Protein AF-A0A1Y1QSL4-F1 (afdb_monomer)

pLDDT: mean 87.37, std 14.39, range [46.12, 98.19]

Organism: NCBI:txid525917

Secondary structure (DSSP, 8-state):
---TTTTTHHHHHHHHHHHHHHHHH-TT-B-TTSPBP----HHHHHHHHHHHHHHHHHHHHHHHHHHHHHTSS-HHHHHHHHHHHHHT------------

Structure (mmCIF, N/CA/C/O backbone):
data_AF-A0A1Y1QSL4-F1
#
_entry.id   AF-A0A1Y1QSL4-F1
#
loop_
_atom_site.group_PDB
_atom_site.id
_atom_site.type_symbol
_atom_site.label_atom_id
_atom_site.label_alt_id
_atom_site.label_comp_id
_atom_site.label_asym_id
_atom_site.label_entity_id
_atom_site.label_seq_id
_atom_site.pdbx_PDB_ins_code
_atom_site.Cartn_x
_atom_site.Cartn_y
_atom_site.Cartn_z
_atom_site.occupancy
_atom_site.B_iso_or_equiv
_atom_site.auth_seq_id
_atom_site.auth_comp_id
_atom_site.auth_asym_id
_atom_site.auth_atom_id
_atom_site.pdbx_PDB_model_num
ATOM 1 N N . MET A 1 1 ? 21.165 12.723 2.786 1.00 46.16 1 MET A N 1
ATOM 2 C CA . MET A 1 1 ? 20.393 11.598 2.223 1.00 46.16 1 MET A CA 1
ATOM 3 C C . MET A 1 1 ? 19.892 12.051 0.865 1.00 46.16 1 MET A C 1
ATOM 5 O O . MET A 1 1 ? 19.363 13.156 0.811 1.00 46.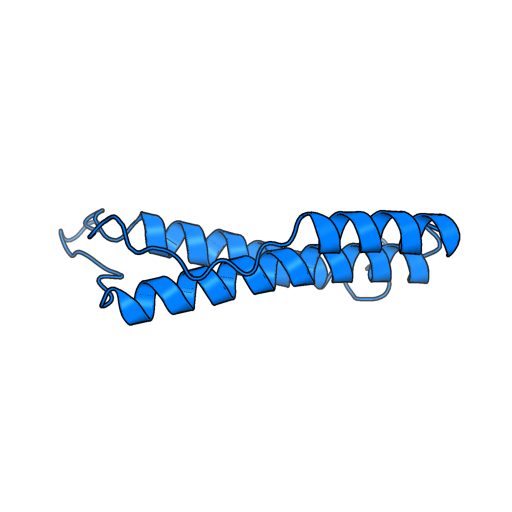16 1 MET A O 1
ATOM 9 N N . SER A 1 2 ? 20.153 11.319 -0.224 1.00 53.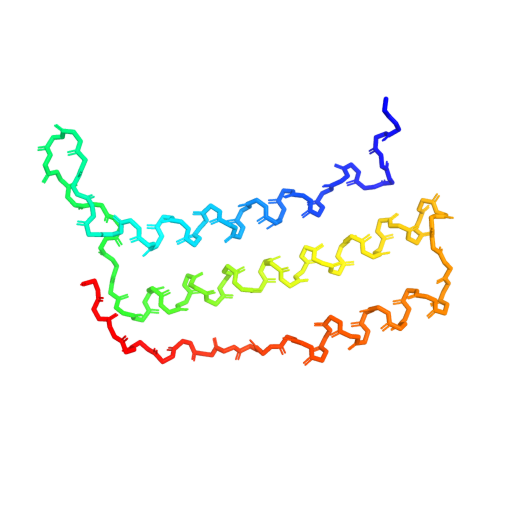03 2 SER A N 1
ATOM 10 C CA . SER A 1 2 ? 19.525 11.648 -1.512 1.00 53.03 2 SER A CA 1
ATOM 11 C C . SER A 1 2 ? 18.020 11.530 -1.316 1.00 53.03 2 SER A C 1
ATOM 13 O O . SER A 1 2 ? 17.561 10.515 -0.804 1.00 53.03 2 SER A O 1
ATOM 15 N N . GLY A 1 3 ? 17.270 12.581 -1.636 1.00 63.06 3 GLY A N 1
ATOM 16 C CA . GLY A 1 3 ? 15.840 12.675 -1.342 1.00 63.06 3 GLY A CA 1
ATOM 17 C C . GLY A 1 3 ? 14.953 11.756 -2.179 1.00 63.06 3 GLY A C 1
ATOM 18 O O . GLY A 1 3 ? 13.810 12.121 -2.392 1.00 63.06 3 GLY A O 1
ATOM 19 N N . GLY A 1 4 ? 15.462 10.633 -2.688 1.00 77.31 4 GLY A N 1
ATOM 20 C CA . GLY A 1 4 ? 14.765 9.779 -3.646 1.00 77.31 4 GLY A CA 1
ATOM 21 C C . GLY A 1 4 ? 14.406 10.488 -4.960 1.00 77.31 4 GLY A C 1
ATOM 22 O O . GLY A 1 4 ? 14.477 11.712 -5.075 1.00 77.31 4 GLY A O 1
ATOM 23 N N . HIS A 1 5 ? 14.010 9.728 -5.974 1.00 89.19 5 HIS A N 1
ATOM 24 C CA . HIS A 1 5 ? 13.432 10.279 -7.196 1.00 89.19 5 HIS A CA 1
ATOM 25 C C . HIS A 1 5 ? 12.028 10.854 -6.940 1.00 89.19 5 HIS A C 1
ATOM 27 O O . HIS A 1 5 ? 11.704 11.939 -7.420 1.00 89.19 5 HIS A O 1
ATOM 33 N N . PHE A 1 6 ? 11.214 10.172 -6.127 1.00 92.81 6 PHE A N 1
ATOM 34 C CA . PHE A 1 6 ? 9.861 10.589 -5.747 1.00 92.81 6 PHE A CA 1
ATOM 35 C C . PHE A 1 6 ? 9.729 10.862 -4.244 1.00 92.81 6 PHE A C 1
ATOM 37 O O . PHE A 1 6 ? 8.672 10.618 -3.660 1.00 92.81 6 PHE A O 1
ATOM 44 N N . GLN A 1 7 ? 10.782 11.359 -3.583 1.00 93.44 7 GLN A N 1
ATOM 45 C CA . GLN A 1 7 ? 10.716 11.752 -2.163 1.00 93.44 7 GLN A C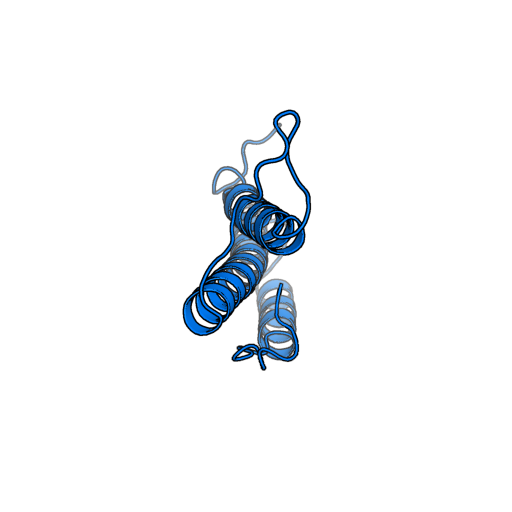A 1
ATOM 46 C C . GLN A 1 7 ? 10.309 10.614 -1.225 1.00 93.44 7 GLN A C 1
ATOM 48 O O . GLN A 1 7 ? 9.728 10.850 -0.169 1.00 93.44 7 GLN A O 1
ATOM 53 N N . HIS A 1 8 ? 10.604 9.369 -1.614 1.00 90.25 8 HIS A N 1
ATOM 54 C CA . HIS A 1 8 ? 10.183 8.175 -0.888 1.00 90.25 8 HIS A CA 1
ATOM 55 C C . HIS A 1 8 ? 8.671 8.148 -0.604 1.00 90.25 8 HIS A C 1
ATOM 57 O O . HIS A 1 8 ? 8.255 7.610 0.421 1.00 90.25 8 HIS A O 1
ATOM 63 N N . ALA A 1 9 ? 7.830 8.685 -1.499 1.00 95.06 9 ALA A N 1
ATOM 64 C CA . ALA A 1 9 ? 6.374 8.753 -1.313 1.00 95.06 9 ALA A CA 1
ATOM 65 C C . ALA A 1 9 ? 5.725 7.384 -1.022 1.00 95.06 9 ALA A C 1
ATOM 67 O O . ALA A 1 9 ? 4.681 7.308 -0.373 1.00 95.06 9 ALA A O 1
ATOM 68 N N . TYR A 1 10 ? 6.366 6.289 -1.450 1.00 96.19 10 TYR A N 1
ATOM 69 C CA . TYR A 1 10 ? 5.951 4.932 -1.101 1.00 96.19 10 TYR A CA 1
ATOM 70 C C . TYR A 1 10 ? 5.887 4.704 0.418 1.00 96.19 10 TYR A C 1
ATOM 72 O O . TYR A 1 10 ? 5.036 3.952 0.884 1.00 96.19 10 TYR A O 1
ATOM 80 N N . SER A 1 11 ? 6.764 5.349 1.195 1.00 95.56 11 SER A N 1
ATOM 81 C CA . SER A 1 11 ? 6.794 5.227 2.654 1.00 95.56 11 SER A CA 1
ATOM 82 C C . SER A 1 11 ? 5.537 5.816 3.284 1.00 95.56 11 SER A C 1
ATOM 84 O O . SER A 1 11 ? 4.923 5.161 4.112 1.00 95.56 11 SER A O 1
ATOM 86 N N . SER A 1 12 ? 5.073 6.981 2.825 1.00 96.75 12 SER A N 1
ATOM 87 C CA . SER A 1 12 ? 3.834 7.594 3.314 1.00 96.75 12 SER A CA 1
ATOM 88 C C . SER A 1 12 ? 2.606 6.731 3.021 1.00 96.75 12 SER A C 1
ATOM 90 O O . SER A 1 12 ? 1.750 6.576 3.887 1.00 96.75 12 SER A O 1
ATOM 92 N N . ALA A 1 13 ? 2.532 6.124 1.831 1.00 96.56 13 ALA A N 1
ATOM 93 C CA . ALA A 1 13 ? 1.457 5.190 1.490 1.00 96.56 13 ALA A CA 1
ATOM 94 C C . ALA A 1 13 ? 1.505 3.905 2.340 1.00 96.56 13 ALA A C 1
ATOM 96 O O . ALA A 1 13 ? 0.463 3.380 2.726 1.00 96.56 13 ALA A O 1
ATOM 97 N N . GLY A 1 14 ? 2.712 3.409 2.639 1.00 97.44 14 GLY A N 1
ATOM 98 C CA . GLY A 1 14 ? 2.929 2.276 3.540 1.00 97.44 14 GLY A CA 1
ATOM 99 C C . GLY A 1 14 ? 2.503 2.583 4.974 1.00 97.44 14 GLY A C 1
ATOM 100 O O . GLY A 1 14 ? 1.684 1.852 5.518 1.00 97.44 14 GLY A O 1
ATOM 101 N N . ASN A 1 15 ? 2.982 3.695 5.535 1.00 97.88 15 ASN A N 1
ATOM 102 C CA . ASN A 1 15 ? 2.640 4.139 6.886 1.00 97.88 15 ASN A CA 1
ATOM 103 C C . ASN A 1 15 ? 1.128 4.320 7.039 1.00 97.88 15 ASN A C 1
ATOM 105 O O . ASN A 1 15 ? 0.542 3.749 7.944 1.00 97.88 15 ASN A O 1
ATOM 109 N N . PHE A 1 16 ? 0.470 4.999 6.090 1.00 97.94 16 PHE A N 1
ATOM 110 C CA . PHE A 1 16 ? -0.990 5.133 6.097 1.00 97.94 16 PHE A CA 1
ATOM 111 C C . PHE A 1 16 ? -1.706 3.775 6.182 1.00 97.94 16 PHE A C 1
ATOM 113 O O . PHE A 1 16 ? -2.688 3.630 6.907 1.00 97.94 16 PHE A O 1
ATOM 120 N N . ALA A 1 17 ? -1.230 2.773 5.439 1.00 96.88 17 ALA A N 1
ATOM 121 C CA . ALA A 1 17 ? -1.828 1.445 5.454 1.00 96.88 17 ALA A CA 1
ATOM 122 C C . ALA A 1 17 ? -1.626 0.707 6.787 1.00 96.88 17 ALA A C 1
ATOM 124 O O . ALA A 1 17 ? -2.504 -0.055 7.193 1.00 96.88 17 ALA A O 1
ATOM 125 N N . GLU A 1 18 ? -0.473 0.887 7.432 1.00 96.06 18 GLU A N 1
ATOM 126 C CA . GLU A 1 18 ? -0.156 0.300 8.738 1.00 96.06 18 GLU A CA 1
ATOM 127 C C . GLU A 1 18 ? -0.939 0.988 9.857 1.00 96.06 18 GLU A C 1
ATOM 129 O O . GLU A 1 18 ? -1.623 0.304 10.618 1.00 96.06 18 GLU A O 1
ATOM 134 N N . ASP A 1 19 ? -0.930 2.321 9.881 1.00 96.19 19 ASP A N 1
ATOM 135 C CA . ASP A 1 19 ? -1.664 3.140 10.846 1.00 96.19 19 ASP A CA 1
ATOM 136 C C . ASP A 1 19 ? -3.164 2.825 10.785 1.00 96.19 19 ASP A C 1
ATOM 138 O O . ASP A 1 19 ? -3.783 2.528 11.802 1.00 96.19 19 ASP A O 1
ATOM 142 N N . LEU A 1 20 ? -3.751 2.771 9.581 1.00 94.50 20 LEU A N 1
ATOM 143 C CA . LEU A 1 20 ? -5.169 2.437 9.425 1.00 94.50 20 LEU A CA 1
ATOM 144 C C . LEU A 1 20 ? -5.501 1.027 9.938 1.00 94.50 20 LEU A C 1
ATOM 146 O O . LEU A 1 20 ? -6.577 0.818 10.487 1.00 94.50 20 LEU A O 1
ATOM 150 N N . LYS A 1 21 ? -4.610 0.043 9.768 1.00 92.50 21 LYS A N 1
ATOM 151 C CA . LYS A 1 21 ? -4.833 -1.306 10.319 1.00 92.50 21 LYS A CA 1
ATOM 152 C C . LYS A 1 21 ? -4.762 -1.305 11.837 1.00 92.50 21 LYS A C 1
ATOM 154 O O . LYS A 1 21 ? -5.626 -1.902 12.464 1.00 92.50 21 LYS A O 1
ATOM 159 N N . MET A 1 22 ? -3.783 -0.600 12.400 1.00 91.31 22 MET A N 1
ATOM 160 C CA . MET A 1 22 ? -3.629 -0.460 13.844 1.00 91.31 22 MET A CA 1
ATOM 161 C C . MET A 1 22 ? -4.883 0.159 14.472 1.00 91.31 22 MET A C 1
ATOM 163 O O . MET A 1 22 ? -5.438 -0.414 15.401 1.00 91.31 22 MET A O 1
ATOM 167 N N . GLU A 1 23 ? -5.398 1.246 13.898 1.00 90.06 23 GLU A N 1
ATOM 168 C CA . GLU A 1 23 ? -6.635 1.904 14.349 1.00 90.06 23 GLU A CA 1
ATOM 169 C C . GLU A 1 23 ? -7.876 0.995 14.263 1.00 90.06 23 GLU A C 1
ATOM 171 O O . GLU A 1 23 ? -8.805 1.098 15.066 1.00 90.06 23 GLU A O 1
ATOM 176 N N . LEU A 1 24 ? -7.918 0.084 13.284 1.00 87.94 24 LEU A N 1
ATOM 177 C CA . LEU A 1 24 ? -8.997 -0.903 13.152 1.00 87.94 24 LEU A CA 1
ATOM 178 C C . LEU A 1 24 ? -8.866 -2.090 14.117 1.00 87.94 24 LEU A C 1
ATOM 180 O O . LEU A 1 24 ? -9.862 -2.791 14.339 1.00 87.94 24 LEU A O 1
ATOM 184 N N . ASP A 1 25 ? -7.668 -2.338 14.643 1.00 86.00 25 ASP A N 1
ATOM 185 C CA . ASP A 1 25 ? -7.382 -3.392 15.619 1.00 86.00 25 ASP A CA 1
ATOM 186 C C . ASP A 1 25 ? -7.631 -2.904 17.059 1.00 86.00 25 ASP A C 1
ATOM 188 O O . ASP A 1 25 ? -8.049 -3.694 17.906 1.00 86.00 25 ASP A O 1
ATOM 192 N N . THR A 1 26 ? -7.494 -1.599 17.320 1.00 83.62 26 THR A N 1
ATOM 193 C CA . THR A 1 26 ? -7.731 -0.967 18.632 1.00 83.62 26 THR A CA 1
ATOM 194 C C . THR A 1 26 ? -9.205 -0.644 18.928 1.00 83.62 26 THR A C 1
ATOM 196 O O . THR A 1 26 ? -9.505 -0.067 19.968 1.00 83.62 26 THR A O 1
ATOM 199 N N . CYS A 1 27 ? -10.170 -1.055 18.087 1.00 77.31 27 CYS A N 1
ATOM 200 C CA . CYS A 1 27 ? -11.598 -0.696 18.242 1.00 77.31 27 CYS A CA 1
ATOM 201 C C . CYS A 1 27 ? -12.282 -1.174 19.545 1.00 77.31 27 CYS A C 1
ATOM 203 O O . CYS A 1 27 ? -13.398 -0.755 19.859 1.00 77.31 27 CYS A O 1
ATOM 205 N N . ASN A 1 28 ? -11.634 -2.077 20.284 1.00 77.88 28 ASN A N 1
ATOM 206 C CA . ASN A 1 28 ? -12.093 -2.620 21.566 1.00 77.88 28 ASN A CA 1
ATOM 207 C C . ASN A 1 28 ? -11.241 -2.155 22.757 1.00 77.88 28 ASN A C 1
ATOM 209 O O . ASN A 1 28 ? -11.462 -2.611 23.881 1.00 77.88 28 ASN A O 1
ATOM 213 N N . GLU A 1 29 ? -10.259 -1.288 22.525 1.00 83.50 29 GLU A N 1
ATOM 214 C CA . GLU A 1 29 ? -9.399 -0.750 23.570 1.00 83.50 29 GLU A CA 1
ATOM 215 C C . GLU A 1 29 ? -9.984 0.585 24.046 1.00 83.50 29 GLU A C 1
ATOM 217 O O . GLU A 1 29 ? -10.047 1.536 23.266 1.00 83.50 29 GLU A O 1
ATOM 222 N N . PRO A 1 30 ? -10.477 0.667 25.296 1.00 84.12 30 PRO A N 1
ATOM 223 C CA . PRO A 1 30 ? -10.938 1.934 25.835 1.00 84.12 30 PRO A CA 1
ATOM 224 C C . PRO A 1 30 ? -9.750 2.877 26.024 1.00 84.12 30 PRO A C 1
ATOM 226 O O . PRO A 1 30 ? -8.673 2.454 26.451 1.00 84.12 30 PRO A O 1
ATOM 229 N N . ASP A 1 31 ? -9.958 4.156 25.738 1.00 84.69 31 ASP A N 1
ATOM 230 C CA . ASP A 1 31 ? -8.960 5.192 25.987 1.00 84.69 31 ASP A CA 1
ATOM 231 C C . ASP A 1 31 ? -8.769 5.481 27.492 1.00 84.69 31 ASP A C 1
ATOM 233 O O . ASP A 1 31 ? -9.342 4.829 28.372 1.00 84.69 31 ASP A O 1
ATOM 237 N N . GLU A 1 32 ? -7.958 6.494 27.812 1.00 87.94 32 GLU A N 1
ATOM 238 C CA . GLU A 1 32 ? -7.704 6.922 29.195 1.00 87.94 32 GLU A CA 1
ATOM 239 C C . GLU A 1 32 ? -8.958 7.411 29.948 1.00 87.94 32 GLU A C 1
ATOM 241 O O . GLU A 1 32 ? -8.943 7.497 31.179 1.00 87.94 32 GLU A O 1
ATOM 246 N N . TYR A 1 33 ? -10.049 7.686 29.228 1.00 88.19 33 TYR A N 1
ATOM 247 C CA . TYR A 1 33 ? -11.348 8.092 29.757 1.00 88.19 33 TYR A CA 1
ATOM 248 C C . TYR A 1 33 ? -12.382 6.956 29.758 1.00 88.19 33 TYR A C 1
ATOM 250 O O . TYR A 1 33 ? -13.491 7.141 30.265 1.00 88.19 33 TYR A O 1
ATOM 258 N N . GLY A 1 34 ? -12.024 5.763 29.274 1.00 85.12 34 GLY A N 1
ATOM 259 C CA . GLY A 1 34 ? -12.917 4.610 29.199 1.00 85.12 34 GLY A CA 1
ATOM 260 C C . GLY A 1 34 ? -13.777 4.561 27.932 1.00 85.12 34 GLY A C 1
ATOM 261 O O . GLY A 1 34 ? -14.692 3.738 27.867 1.00 85.12 34 GLY A O 1
ATOM 262 N N . GLU A 1 35 ? -13.528 5.429 26.949 1.00 82.44 35 GLU A N 1
ATOM 263 C CA . GLU A 1 35 ? -14.310 5.510 25.717 1.00 82.44 35 GLU A CA 1
ATOM 264 C C . GLU A 1 35 ? -13.756 4.572 24.642 1.00 82.44 35 GLU A C 1
ATOM 266 O O . GLU A 1 35 ? -12.550 4.500 24.408 1.00 82.44 35 GLU A O 1
ATOM 271 N N . LEU A 1 36 ? -14.656 3.841 23.980 1.00 82.81 36 LEU A N 1
ATOM 272 C CA . LEU A 1 36 ? -14.315 2.978 22.853 1.00 82.81 36 LEU A CA 1
ATOM 273 C C . LEU A 1 36 ? -14.422 3.778 21.554 1.00 82.81 36 LEU A C 1
ATOM 275 O O . LEU A 1 36 ? -15.502 4.251 21.196 1.00 82.81 36 LEU A O 1
ATOM 279 N N . HIS A 1 37 ? -13.309 3.883 20.835 1.00 79.50 37 HIS A N 1
ATOM 280 C CA . HIS A 1 37 ? -13.232 4.565 19.543 1.00 79.50 37 HIS A CA 1
ATOM 281 C C . HIS A 1 37 ? -13.267 3.564 18.385 1.00 79.50 37 HIS A C 1
ATOM 283 O O . HIS A 1 37 ? -13.158 2.356 18.575 1.00 79.50 37 HIS A O 1
ATOM 289 N N . ASN A 1 38 ? -13.443 4.063 17.159 1.00 80.56 38 ASN A N 1
ATOM 290 C CA . ASN A 1 38 ? -13.345 3.261 15.930 1.00 80.56 38 ASN A CA 1
ATOM 291 C C . ASN A 1 38 ? -14.340 2.084 15.823 1.00 80.56 38 ASN A C 1
ATOM 293 O O . ASN A 1 38 ? -14.116 1.124 15.079 1.00 80.56 38 ASN A O 1
ATOM 297 N N . GLN A 1 39 ? -15.480 2.175 16.513 1.00 85.06 39 GLN A N 1
ATOM 298 C CA . GLN A 1 39 ? -16.592 1.235 16.378 1.00 85.06 39 GLN A CA 1
ATOM 299 C C . GLN A 1 39 ? -17.388 1.518 15.102 1.00 85.06 39 GLN A C 1
ATOM 301 O O . GLN A 1 39 ? -18.387 2.237 15.097 1.00 85.06 39 GLN A O 1
ATOM 306 N N . TYR A 1 40 ? -16.920 0.958 13.991 1.00 87.31 40 TYR A N 1
ATOM 307 C CA . TYR A 1 40 ? -17.592 1.068 12.702 1.00 87.31 40 TYR A CA 1
ATOM 308 C C . TYR A 1 40 ? -18.463 -0.154 12.412 1.00 87.31 40 TYR A C 1
ATOM 310 O O . TYR A 1 40 ? -18.116 -1.286 12.749 1.00 87.31 40 TYR A O 1
ATOM 318 N N . GLU A 1 41 ? -19.556 0.069 11.682 1.00 90.31 41 GLU A N 1
ATOM 319 C CA . GLU A 1 41 ? -20.374 -1.010 11.124 1.00 90.31 41 GLU A CA 1
ATOM 320 C C . GLU A 1 41 ? -19.520 -1.990 10.289 1.00 90.31 41 GLU A C 1
ATOM 322 O O . GLU A 1 41 ? -18.591 -1.554 9.592 1.00 90.31 41 GLU A O 1
ATOM 327 N N . PRO A 1 42 ? -19.846 -3.298 10.263 1.00 87.50 42 PRO A N 1
ATOM 328 C CA . PRO A 1 42 ? -19.020 -4.314 9.603 1.00 87.50 42 PRO A CA 1
ATOM 329 C C . PRO A 1 42 ? -18.694 -4.010 8.136 1.00 87.50 42 PRO A C 1
ATOM 331 O O . PRO A 1 42 ? -17.572 -4.237 7.685 1.00 87.50 42 PRO A O 1
ATOM 334 N N . ALA A 1 43 ? -19.656 -3.457 7.389 1.00 90.00 43 ALA A N 1
ATOM 335 C CA . ALA A 1 43 ? -19.459 -3.077 5.990 1.00 90.00 43 ALA A CA 1
ATOM 336 C C . ALA A 1 43 ? -18.439 -1.934 5.833 1.00 90.00 43 ALA A C 1
ATOM 338 O O . ALA A 1 43 ? -17.601 -1.966 4.929 1.00 90.00 43 ALA A O 1
ATOM 339 N N . THR A 1 44 ? -18.474 -0.952 6.737 1.00 92.31 44 THR A N 1
ATOM 340 C CA . THR A 1 44 ? -17.517 0.159 6.767 1.00 92.31 44 THR A CA 1
ATOM 341 C C . THR A 1 44 ? -16.127 -0.350 7.134 1.00 92.31 44 THR A C 1
ATOM 343 O O . THR A 1 44 ? -15.170 -0.057 6.421 1.00 92.31 44 THR A O 1
ATOM 346 N N . ARG A 1 45 ? -16.011 -1.195 8.168 1.00 90.06 45 ARG A N 1
ATOM 347 C CA . ARG A 1 45 ? -14.738 -1.818 8.566 1.00 90.06 45 ARG A CA 1
ATOM 348 C C . ARG A 1 45 ? -14.125 -2.646 7.436 1.00 90.06 45 ARG A C 1
ATOM 350 O O . ARG A 1 45 ? -12.934 -2.524 7.161 1.00 90.06 45 ARG A O 1
ATOM 357 N N . ALA A 1 46 ? -14.938 -3.436 6.733 1.00 90.12 46 ALA A N 1
ATOM 358 C CA . ALA A 1 46 ? -14.487 -4.211 5.581 1.00 90.12 46 ALA A CA 1
ATOM 359 C C . ALA A 1 46 ? -13.920 -3.313 4.469 1.00 90.12 46 ALA A C 1
ATOM 361 O O . ALA A 1 46 ? -12.870 -3.625 3.906 1.00 90.12 46 ALA A O 1
ATOM 362 N N . LYS A 1 47 ? -14.570 -2.175 4.186 1.00 94.12 47 LYS A N 1
ATOM 363 C CA . LYS A 1 47 ? -14.078 -1.210 3.196 1.00 94.12 47 LYS A CA 1
ATOM 364 C C . LYS A 1 47 ? -12.793 -0.512 3.652 1.00 94.12 47 LYS A C 1
ATOM 366 O O . LYS A 1 47 ? -11.892 -0.337 2.838 1.00 94.12 47 LYS A O 1
ATOM 371 N N . LEU A 1 48 ? -12.678 -0.146 4.929 1.00 94.12 48 LEU A N 1
ATOM 372 C CA . LEU A 1 48 ? -11.451 0.441 5.481 1.00 94.12 48 LEU A CA 1
ATOM 373 C C . LEU A 1 48 ? -10.273 -0.543 5.396 1.00 94.12 48 LEU A C 1
ATOM 375 O O . LEU A 1 48 ? -9.182 -0.161 4.976 1.00 94.12 48 LEU A O 1
ATOM 379 N N . LEU A 1 49 ? -10.501 -1.828 5.686 1.00 93.25 49 LEU A N 1
ATOM 380 C CA . LEU A 1 49 ? -9.478 -2.865 5.540 1.00 93.25 49 LEU A CA 1
ATOM 381 C C . LEU A 1 49 ? -9.077 -3.090 4.070 1.00 93.25 49 LEU A C 1
ATOM 383 O O . LEU A 1 49 ? -7.897 -3.274 3.772 1.00 93.25 49 LEU A O 1
ATOM 387 N N . GLU A 1 50 ? -10.034 -3.039 3.138 1.00 94.50 50 GLU A N 1
ATOM 388 C CA . GLU A 1 50 ? -9.761 -3.074 1.694 1.00 94.50 50 GLU A CA 1
ATOM 389 C C . GLU A 1 50 ? -8.883 -1.889 1.262 1.00 94.50 50 GLU A C 1
ATOM 391 O O . GLU A 1 50 ? -7.895 -2.090 0.555 1.00 94.50 50 GLU A O 1
ATOM 396 N N . ILE A 1 51 ? -9.186 -0.675 1.742 1.00 95.88 51 ILE A N 1
ATOM 397 C CA . ILE A 1 51 ? -8.382 0.532 1.494 1.00 95.88 51 ILE A CA 1
ATOM 398 C C . ILE A 1 51 ? -6.960 0.353 2.033 1.00 95.88 51 ILE A C 1
ATOM 400 O O . ILE A 1 51 ? -6.003 0.607 1.302 1.00 95.88 51 ILE A O 1
ATOM 404 N N . ALA A 1 52 ? -6.800 -0.128 3.269 1.00 95.50 52 ALA A N 1
ATOM 405 C CA . ALA A 1 52 ? -5.484 -0.365 3.857 1.00 95.50 52 ALA A CA 1
ATOM 406 C C . ALA A 1 52 ? -4.677 -1.401 3.055 1.00 95.50 52 ALA A C 1
ATOM 408 O O . ALA A 1 52 ? -3.494 -1.211 2.775 1.00 95.50 52 ALA A O 1
ATOM 409 N N . ASN A 1 53 ? -5.312 -2.496 2.632 1.00 94.94 53 ASN A N 1
ATOM 410 C CA . ASN A 1 53 ? -4.660 -3.519 1.815 1.00 94.94 53 ASN A CA 1
ATOM 411 C C . ASN A 1 53 ? -4.263 -2.992 0.430 1.00 94.94 53 ASN A C 1
ATOM 413 O O . ASN A 1 53 ? -3.163 -3.293 -0.037 1.00 94.94 53 ASN A O 1
ATOM 417 N N . LEU A 1 54 ? -5.115 -2.183 -0.205 1.00 96.38 54 LEU A N 1
ATOM 418 C CA . LEU A 1 54 ? -4.805 -1.543 -1.480 1.00 96.38 54 LEU A CA 1
ATOM 419 C C . LEU A 1 54 ? -3.650 -0.545 -1.337 1.00 96.38 54 LEU A C 1
ATOM 421 O O . LEU A 1 54 ? -2.718 -0.584 -2.134 1.00 96.38 54 LEU A O 1
ATOM 425 N N . ALA A 1 55 ? -3.661 0.301 -0.307 1.00 96.69 55 ALA A N 1
ATOM 426 C CA . ALA A 1 55 ? -2.585 1.254 -0.046 1.00 96.69 55 ALA A CA 1
ATOM 427 C C . ALA A 1 55 ? -1.241 0.547 0.207 1.00 96.69 55 ALA A C 1
ATOM 429 O O . ALA A 1 55 ? -0.228 0.929 -0.378 1.00 96.69 55 ALA A O 1
ATOM 430 N N . ALA A 1 56 ? -1.234 -0.545 0.982 1.00 96.75 56 ALA A N 1
ATOM 431 C CA . ALA A 1 56 ? -0.044 -1.371 1.199 1.00 96.75 56 ALA A CA 1
ATOM 432 C C . ALA A 1 56 ? 0.453 -2.073 -0.078 1.00 96.75 56 ALA A C 1
ATOM 434 O O . ALA A 1 56 ? 1.640 -2.368 -0.215 1.00 96.75 56 ALA A O 1
ATOM 435 N N . HIS A 1 57 ? -0.442 -2.398 -1.009 1.00 96.94 57 HIS A N 1
ATOM 436 C CA . HIS A 1 57 ? -0.060 -2.949 -2.305 1.00 96.94 57 HIS A CA 1
ATOM 437 C C . HIS A 1 57 ? 0.545 -1.871 -3.210 1.00 96.94 57 HIS A C 1
ATOM 439 O O . HIS A 1 57 ? 1.645 -2.049 -3.736 1.00 96.94 57 HIS A O 1
ATOM 445 N N . VAL A 1 58 ? -0.128 -0.725 -3.321 1.00 97.50 58 VAL A N 1
ATOM 446 C CA . VAL A 1 58 ? 0.340 0.425 -4.099 1.00 97.50 58 VAL A CA 1
ATOM 447 C C . VAL A 1 58 ? 1.688 0.922 -3.578 1.00 97.50 58 VAL A C 1
ATOM 449 O O . VAL A 1 58 ? 2.573 1.188 -4.385 1.00 97.50 58 VAL A O 1
ATOM 452 N N . SER A 1 59 ? 1.913 0.958 -2.261 1.00 98.12 59 SER A N 1
ATOM 453 C CA . SER A 1 59 ? 3.207 1.357 -1.692 1.00 98.12 59 SER A CA 1
ATOM 454 C C . SER A 1 59 ? 4.357 0.455 -2.157 1.00 98.12 59 SER A C 1
ATOM 456 O O . SER A 1 59 ? 5.435 0.943 -2.496 1.00 98.12 59 SER A O 1
ATOM 458 N N . LYS A 1 60 ? 4.137 -0.861 -2.270 1.00 98.12 60 LYS A N 1
ATOM 459 C CA . LYS A 1 60 ? 5.146 -1.792 -2.802 1.00 98.12 60 LYS A CA 1
ATOM 460 C C . LYS A 1 60 ? 5.458 -1.500 -4.269 1.00 98.12 60 LYS A C 1
ATOM 462 O O . LYS A 1 60 ? 6.631 -1.460 -4.628 1.00 98.12 60 LYS A O 1
ATOM 467 N N . LEU A 1 61 ? 4.439 -1.251 -5.093 1.00 98.06 61 LEU A N 1
ATOM 468 C CA . LEU A 1 61 ? 4.623 -0.885 -6.503 1.00 98.06 61 LEU A CA 1
ATOM 469 C C . LEU A 1 61 ? 5.351 0.459 -6.656 1.00 98.06 61 LEU A C 1
ATOM 471 O O . LEU A 1 61 ? 6.291 0.567 -7.442 1.00 98.06 61 LEU A O 1
ATOM 475 N N . MET A 1 62 ? 4.977 1.462 -5.856 1.00 97.81 62 MET A N 1
ATOM 476 C CA . MET A 1 62 ? 5.641 2.769 -5.824 1.00 97.81 62 MET A CA 1
ATOM 477 C C . MET A 1 62 ? 7.128 2.639 -5.485 1.00 97.81 62 MET A C 1
ATOM 479 O O . MET A 1 62 ? 7.949 3.343 -6.066 1.00 97.81 62 MET A O 1
ATOM 483 N N . ARG A 1 63 ? 7.495 1.729 -4.574 1.00 97.25 63 ARG A N 1
ATOM 484 C CA . ARG A 1 63 ? 8.899 1.483 -4.225 1.00 97.25 63 ARG A CA 1
ATOM 485 C C . ARG A 1 63 ? 9.697 0.898 -5.390 1.00 97.25 63 ARG A C 1
ATOM 487 O O . ARG A 1 63 ? 10.834 1.303 -5.601 1.00 97.25 63 ARG A O 1
ATOM 494 N N . GLU A 1 64 ? 9.126 -0.029 -6.158 1.00 97.75 64 GLU A N 1
ATOM 495 C CA . GLU A 1 64 ? 9.826 -0.562 -7.335 1.00 97.75 64 GLU A CA 1
ATOM 496 C C . GLU A 1 64 ? 10.003 0.515 -8.419 1.00 97.75 64 GLU A C 1
ATOM 498 O O . GLU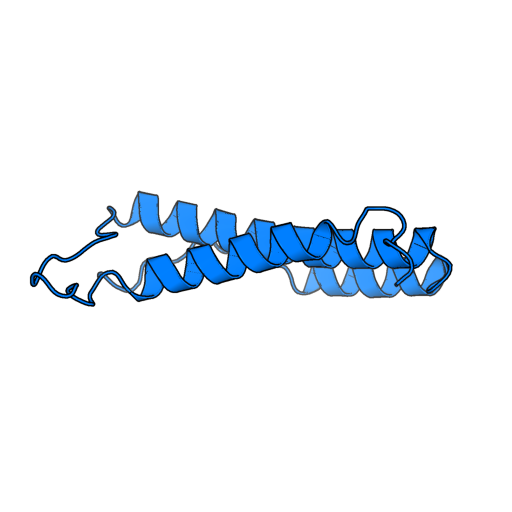 A 1 64 ? 11.057 0.573 -9.051 1.00 97.75 64 GLU A O 1
ATOM 503 N N . ALA A 1 65 ? 9.024 1.413 -8.589 1.00 97.00 65 ALA A N 1
ATOM 504 C CA . ALA A 1 65 ? 9.152 2.565 -9.482 1.00 97.00 65 ALA A CA 1
ATOM 505 C C . ALA A 1 65 ? 10.240 3.549 -9.009 1.00 97.00 65 ALA A C 1
ATOM 507 O O . ALA A 1 65 ? 11.075 3.974 -9.803 1.00 97.00 65 ALA A O 1
ATOM 508 N N . GLU A 1 66 ? 10.279 3.869 -7.714 1.00 96.25 66 GLU A N 1
ATOM 509 C CA . GLU A 1 66 ? 11.325 4.692 -7.092 1.00 96.25 66 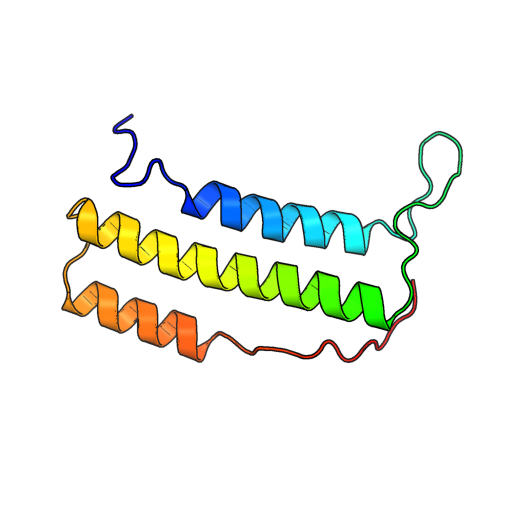GLU A CA 1
ATOM 510 C C . GLU A 1 66 ? 12.731 4.150 -7.380 1.00 96.25 66 GLU A C 1
ATOM 512 O O . GLU A 1 66 ? 13.612 4.899 -7.809 1.00 96.25 66 GLU A O 1
ATOM 517 N N . TRP A 1 67 ? 12.937 2.845 -7.188 1.00 95.56 67 TRP A N 1
ATOM 518 C CA . TRP A 1 67 ? 14.224 2.201 -7.444 1.00 95.56 67 TRP A CA 1
ATOM 519 C C . TRP A 1 67 ? 14.595 2.197 -8.923 1.00 95.56 67 TRP A C 1
ATOM 521 O O . TRP A 1 67 ? 15.763 2.402 -9.251 1.00 95.56 67 TRP A O 1
ATOM 531 N N . LEU A 1 68 ? 13.624 1.999 -9.820 1.00 96.38 68 LEU A N 1
ATOM 532 C CA . LEU A 1 68 ? 13.876 2.023 -11.261 1.00 96.38 68 LEU A CA 1
ATOM 533 C C . LEU A 1 68 ? 14.367 3.407 -11.701 1.00 96.38 68 LEU A C 1
ATOM 535 O O . LEU A 1 68 ? 15.384 3.525 -12.377 1.00 96.38 68 LEU A O 1
ATOM 539 N N . TYR A 1 69 ? 13.687 4.463 -11.257 1.00 95.31 69 TYR A N 1
ATOM 540 C CA . TYR A 1 69 ? 14.035 5.838 -11.614 1.00 95.31 69 TYR A CA 1
ATOM 541 C C . TYR A 1 69 ? 15.295 6.367 -10.915 1.00 95.31 69 TYR A C 1
ATOM 543 O O . TYR A 1 69 ? 15.942 7.284 -11.424 1.00 95.31 69 TYR A O 1
ATOM 551 N N . SER A 1 70 ? 15.661 5.795 -9.767 1.00 92.44 70 SER A N 1
ATOM 552 C CA . SER A 1 70 ? 16.911 6.118 -9.066 1.00 92.44 70 SER A CA 1
ATOM 553 C C . SER A 1 70 ? 18.125 5.370 -9.632 1.00 92.44 70 SER A C 1
ATOM 555 O O . SER A 1 70 ? 19.256 5.693 -9.278 1.00 92.44 70 SER A O 1
ATOM 557 N N . GLY A 1 71 ? 17.913 4.397 -10.527 1.00 93.00 71 GLY A N 1
ATOM 558 C CA . GLY A 1 71 ? 18.970 3.538 -11.067 1.00 93.00 71 GLY A CA 1
ATOM 559 C C . GLY A 1 71 ? 19.407 2.409 -10.124 1.00 93.00 71 GLY A C 1
ATOM 560 O O . GLY A 1 71 ? 20.403 1.742 -10.399 1.00 93.00 71 GLY A O 1
ATOM 561 N N . ASP A 1 72 ? 18.664 2.165 -9.040 1.00 92.06 72 ASP A N 1
ATOM 562 C CA . ASP A 1 72 ? 18.926 1.091 -8.069 1.00 92.06 72 ASP A CA 1
ATOM 563 C C . ASP A 1 72 ? 18.530 -0.296 -8.608 1.00 92.06 72 ASP A C 1
ATOM 565 O O . ASP A 1 72 ? 18.968 -1.333 -8.102 1.00 92.06 72 ASP A O 1
ATOM 569 N N . THR A 1 73 ? 17.672 -0.334 -9.630 1.00 93.94 73 THR A N 1
ATOM 570 C CA . THR A 1 73 ? 17.236 -1.553 -10.320 1.00 93.94 73 THR A CA 1
ATOM 571 C C . THR A 1 73 ? 17.101 -1.293 -11.821 1.00 93.94 73 THR A C 1
ATOM 573 O O . THR A 1 73 ? 16.974 -0.148 -12.246 1.00 93.94 73 THR A O 1
ATOM 576 N N . GLY A 1 74 ? 17.122 -2.354 -12.631 1.00 95.75 74 GLY A N 1
ATOM 577 C CA . GLY A 1 74 ? 16.886 -2.282 -14.079 1.00 95.75 74 GLY A CA 1
ATOM 578 C C . GLY A 1 74 ? 15.572 -2.945 -14.494 1.00 95.75 74 GLY A C 1
ATOM 579 O O . GLY A 1 74 ? 14.978 -3.691 -13.711 1.00 95.75 74 GLY A O 1
ATOM 580 N N . ASP A 1 75 ? 15.155 -2.724 -15.741 1.00 97.44 75 ASP A N 1
ATOM 581 C CA . ASP A 1 75 ? 13.854 -3.131 -16.300 1.00 97.44 75 ASP A CA 1
ATOM 582 C C . ASP A 1 75 ? 13.472 -4.591 -16.005 1.00 97.44 75 ASP A C 1
ATOM 584 O O . ASP A 1 75 ? 12.364 -4.872 -15.547 1.00 97.44 75 ASP A O 1
ATOM 588 N N . GLU A 1 76 ? 14.393 -5.540 -16.207 1.00 97.00 76 GLU A N 1
ATOM 589 C CA . GLU A 1 76 ? 14.122 -6.964 -15.961 1.00 97.00 76 GLU A CA 1
ATOM 590 C C . GLU A 1 76 ? 13.819 -7.238 -14.479 1.00 97.00 76 GLU A C 1
ATOM 592 O O . GLU A 1 76 ? 12.898 -7.987 -14.142 1.00 97.00 76 GLU A O 1
ATOM 597 N N . SER A 1 77 ? 14.590 -6.622 -13.581 1.00 96.94 77 SER A N 1
ATOM 598 C CA . SER A 1 77 ? 14.404 -6.782 -12.138 1.00 96.94 77 SER A CA 1
ATOM 599 C C . SER A 1 77 ? 13.123 -6.099 -11.666 1.00 96.94 77 SER A C 1
ATOM 601 O O . SER A 1 77 ? 12.406 -6.675 -10.849 1.00 96.94 77 SER A O 1
ATOM 603 N N . PHE A 1 78 ? 12.807 -4.923 -12.214 1.00 97.44 78 PHE A N 1
ATOM 604 C CA . PHE A 1 78 ? 11.544 -4.227 -11.980 1.00 97.44 78 PHE A CA 1
ATOM 605 C C . PHE A 1 78 ? 10.349 -5.113 -12.354 1.00 97.44 78 PHE A C 1
ATOM 607 O O . PHE A 1 78 ? 9.527 -5.427 -11.493 1.00 97.44 78 PHE A O 1
ATOM 614 N N . MET A 1 79 ? 10.302 -5.621 -13.590 1.00 98.19 79 MET A N 1
ATOM 615 C CA . MET A 1 79 ? 9.177 -6.434 -14.063 1.00 98.19 79 MET A CA 1
ATOM 616 C C . MET A 1 79 ? 9.007 -7.730 -13.261 1.00 98.19 79 MET A C 1
ATOM 618 O O . MET A 1 79 ? 7.885 -8.094 -12.912 1.00 98.19 79 MET A O 1
ATOM 622 N N . LYS A 1 80 ? 10.106 -8.412 -12.903 1.00 98.00 80 LYS A N 1
ATOM 623 C CA . LYS A 1 80 ? 10.047 -9.620 -12.057 1.00 98.00 80 LYS A CA 1
ATOM 624 C C . LYS A 1 80 ? 9.462 -9.335 -10.672 1.00 98.00 80 LYS A C 1
ATOM 626 O O . LYS A 1 80 ? 8.699 -10.148 -10.151 1.00 98.00 80 LYS A O 1
ATOM 631 N N . ARG A 1 81 ? 9.830 -8.209 -10.055 1.00 97.75 81 ARG A N 1
ATOM 632 C CA . ARG A 1 81 ? 9.353 -7.838 -8.715 1.00 97.75 81 ARG A CA 1
ATOM 633 C C . ARG A 1 81 ? 7.908 -7.355 -8.737 1.00 97.75 81 ARG A C 1
ATOM 635 O O . ARG A 1 81 ? 7.146 -7.779 -7.875 1.00 97.75 81 ARG A O 1
ATOM 642 N N . VAL A 1 82 ? 7.520 -6.560 -9.735 1.00 97.88 82 VAL A N 1
ATOM 643 C CA . VAL A 1 82 ? 6.125 -6.143 -9.949 1.00 97.88 82 VAL A CA 1
ATOM 644 C C . VAL A 1 82 ? 5.223 -7.362 -10.113 1.00 97.88 82 VAL A C 1
ATOM 646 O O . VAL A 1 82 ? 4.274 -7.504 -9.350 1.00 97.88 82 VAL A O 1
ATOM 649 N N . ALA A 1 83 ? 5.581 -8.303 -10.992 1.00 97.56 83 ALA A N 1
ATOM 650 C CA . ALA A 1 83 ? 4.794 -9.520 -11.194 1.00 97.56 83 ALA A CA 1
ATOM 651 C C . ALA A 1 83 ? 4.619 -10.332 -9.899 1.00 97.56 83 ALA A C 1
ATOM 653 O O . ALA A 1 83 ? 3.548 -10.877 -9.642 1.00 97.56 83 ALA A O 1
ATOM 654 N N . LYS A 1 84 ? 5.654 -10.388 -9.049 1.00 97.56 84 LYS A N 1
ATOM 655 C CA . LYS A 1 84 ? 5.555 -11.020 -7.728 1.00 97.56 84 LYS A CA 1
ATOM 656 C C . LYS A 1 84 ? 4.594 -10.266 -6.801 1.00 97.56 84 LYS A C 1
ATOM 658 O O . LYS A 1 84 ? 3.759 -10.892 -6.163 1.00 97.56 84 LYS A O 1
ATOM 663 N N . ILE A 1 85 ? 4.702 -8.939 -6.733 1.00 97.00 85 ILE A N 1
ATOM 664 C CA . ILE A 1 85 ? 3.835 -8.093 -5.898 1.00 97.00 85 ILE A CA 1
ATOM 665 C C . ILE A 1 85 ? 2.366 -8.217 -6.324 1.00 97.00 85 ILE A C 1
ATOM 667 O O . ILE A 1 85 ? 1.488 -8.271 -5.465 1.00 97.00 85 ILE A O 1
ATOM 671 N N . GLU A 1 86 ? 2.101 -8.265 -7.627 1.00 95.56 86 GLU A N 1
ATOM 672 C CA . GLU A 1 86 ? 0.761 -8.442 -8.191 1.00 95.56 86 GLU A CA 1
ATOM 673 C C . GLU A 1 86 ? 0.215 -9.850 -7.942 1.00 95.56 86 GLU A C 1
ATOM 675 O O . GLU A 1 86 ? -0.946 -9.989 -7.568 1.00 95.56 86 GLU A O 1
ATOM 680 N N . ALA A 1 87 ? 1.044 -10.890 -8.071 1.00 94.81 87 ALA A N 1
ATOM 681 C CA . ALA A 1 87 ? 0.641 -12.262 -7.761 1.00 94.81 87 ALA A CA 1
ATOM 682 C C . ALA A 1 87 ? 0.302 -12.457 -6.271 1.00 94.81 87 ALA A C 1
ATOM 684 O O . ALA A 1 87 ? -0.624 -13.198 -5.940 1.00 94.81 87 ALA A O 1
ATOM 685 N N . ASP A 1 88 ? 1.027 -11.775 -5.380 1.00 91.69 88 ASP A N 1
ATOM 686 C CA . ASP A 1 88 ? 0.788 -11.805 -3.934 1.00 91.69 88 ASP A CA 1
ATOM 687 C C . ASP A 1 88 ? -0.427 -10.947 -3.521 1.00 91.69 88 ASP A C 1
ATOM 689 O O . ASP A 1 88 ? -0.916 -11.056 -2.390 1.00 91.69 88 ASP A O 1
ATOM 693 N N . PHE A 1 89 ? -0.929 -10.076 -4.404 1.00 92.00 89 PHE A N 1
ATOM 694 C CA . PHE A 1 89 ? -2.068 -9.220 -4.101 1.00 92.00 89 PHE A CA 1
ATOM 695 C C . PHE A 1 89 ? -3.381 -9.966 -4.285 1.00 92.00 89 PHE A C 1
ATOM 697 O O . PHE A 1 89 ? -3.882 -10.174 -5.388 1.00 92.00 89 PHE A O 1
ATOM 704 N N . GLN A 1 90 ? -3.986 -10.315 -3.158 1.00 78.50 90 GLN A N 1
ATOM 705 C CA . GLN A 1 90 ? -5.370 -10.741 -3.123 1.00 78.50 90 GLN A CA 1
ATOM 706 C C . GLN A 1 90 ? -6.228 -9.533 -2.741 1.00 78.50 90 GLN A C 1
ATOM 708 O O . GLN A 1 90 ? -6.169 -9.112 -1.579 1.00 78.50 90 GLN A O 1
ATOM 713 N N . PRO A 1 91 ? -7.035 -8.974 -3.666 1.00 63.66 91 PRO A N 1
ATOM 714 C CA . PRO A 1 91 ? -8.068 -8.008 -3.318 1.00 63.66 91 PRO A CA 1
ATOM 715 C C . PRO A 1 91 ? -9.133 -8.757 -2.515 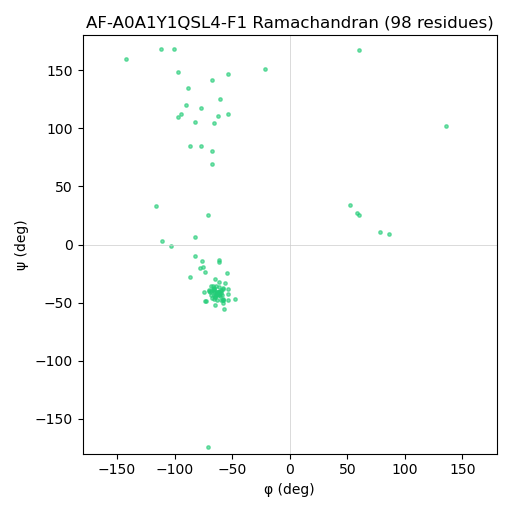1.00 63.66 91 PRO A C 1
ATOM 717 O O . PRO A 1 91 ? -10.127 -9.255 -3.040 1.00 63.66 91 PRO A O 1
ATOM 720 N N . THR A 1 92 ? -8.870 -8.965 -1.231 1.00 61.31 92 THR A N 1
ATOM 721 C CA . THR A 1 92 ? -9.799 -9.666 -0.360 1.00 61.31 92 THR A CA 1
ATOM 722 C C . THR A 1 92 ? -10.918 -8.704 0.003 1.00 61.31 92 THR A C 1
ATOM 724 O O . THR A 1 92 ? -10.702 -7.692 0.665 1.00 61.31 92 THR A O 1
ATOM 727 N N . ALA A 1 93 ? -12.143 -9.048 -0.397 1.00 53.38 93 ALA A N 1
ATOM 728 C CA . ALA A 1 93 ? -13.309 -8.649 0.369 1.00 53.38 93 ALA A CA 1
ATOM 729 C C . ALA A 1 93 ? -13.161 -9.325 1.733 1.00 53.38 93 ALA A C 1
ATOM 731 O O . ALA A 1 93 ? -13.193 -10.558 1.824 1.00 53.38 93 ALA A O 1
ATOM 732 N N . ALA A 1 94 ? -12.912 -8.535 2.774 1.00 50.44 94 ALA A N 1
ATOM 733 C CA . ALA A 1 94 ? -12.841 -9.044 4.129 1.00 50.44 94 ALA A CA 1
ATOM 734 C C . ALA A 1 94 ? -14.129 -9.826 4.419 1.00 50.44 94 ALA A C 1
ATOM 736 O O . ALA A 1 94 ? -15.217 -9.252 4.479 1.00 50.44 94 ALA A O 1
ATOM 737 N N . LYS A 1 95 ? -14.031 -11.151 4.582 1.00 46.12 95 LYS A N 1
ATOM 738 C CA . LYS A 1 95 ? -15.078 -11.883 5.290 1.00 46.12 95 LYS A CA 1
ATOM 739 C C . LYS A 1 95 ? -15.007 -11.367 6.718 1.00 46.12 95 LYS A C 1
ATOM 741 O O . LYS A 1 95 ? -14.063 -11.698 7.430 1.00 46.12 95 LYS A O 1
ATOM 746 N N . SER A 1 96 ? -15.957 -10.516 7.094 1.00 48.66 96 SER A N 1
ATOM 747 C CA . SER A 1 96 ? -16.133 -10.016 8.454 1.00 48.66 96 SER A CA 1
ATOM 748 C C . SER A 1 96 ? -16.563 -11.171 9.367 1.00 48.66 96 SER A C 1
ATOM 750 O O . SER A 1 96 ? -17.712 -11.264 9.788 1.00 48.66 96 SER A O 1
ATOM 752 N N . ASN A 1 97 ? -15.658 -12.109 9.626 1.00 46.97 97 ASN A N 1
ATOM 753 C CA . ASN A 1 97 ? -15.804 -13.060 10.712 1.00 46.97 97 ASN A CA 1
ATOM 754 C C . ASN A 1 97 ? -15.232 -12.385 11.951 1.00 46.97 97 ASN A C 1
ATOM 756 O O . ASN A 1 97 ? -14.057 -12.552 12.260 1.00 46.97 97 ASN A O 1
ATOM 760 N N . GLY A 1 98 ? -16.058 -11.587 12.612 1.00 50.69 98 GLY A N 1
ATOM 761 C CA . GLY A 1 98 ? -15.668 -10.917 13.839 1.00 50.69 98 GLY A CA 1
ATOM 762 C C . GLY A 1 98 ? -16.115 -9.474 13.828 1.00 50.69 98 GLY A C 1
ATOM 763 O O . GLY A 1 98 ? -15.521 -8.615 13.178 1.00 50.69 98 GLY A O 1
ATOM 764 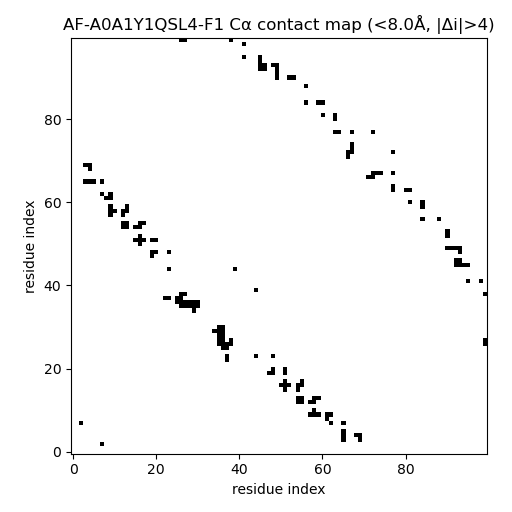N N . THR A 1 99 ? -17.195 -9.249 14.559 1.00 54.19 99 THR A N 1
ATOM 765 C CA . THR A 1 99 ? -17.378 -8.114 15.460 1.00 54.19 99 THR A CA 1
ATOM 766 C C . THR A 1 99 ? -16.040 -7.471 15.896 1.00 54.19 99 THR A C 1
ATOM 768 O O . THR A 1 99 ? -15.011 -8.147 15.985 1.00 54.19 99 THR A O 1
ATOM 771 N N . CYS A 1 100 ? -16.040 -6.168 16.194 1.00 54.44 100 CYS A N 1
ATOM 772 C CA . C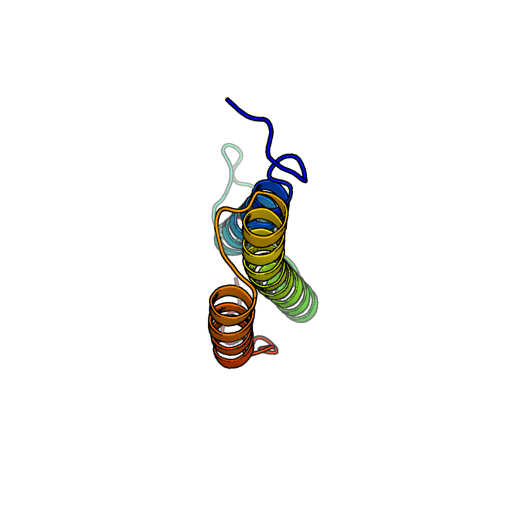YS A 1 100 ? -15.336 -5.798 17.422 1.00 54.44 100 CYS A CA 1
ATOM 773 C C . CYS A 1 100 ? -16.021 -6.630 18.530 1.00 54.44 100 CYS A C 1
ATOM 775 O O . CYS A 1 100 ? -15.321 -7.456 19.141 1.00 54.44 100 CYS A O 1
#

Solvent-accessible surface area (backbone atoms only — not comparable to full-atom values): 5727 Å² total; per-residue (Å²): 128,84,62,56,75,61,62,54,53,28,53,58,36,33,48,53,18,51,52,52,49,51,54,64,69,44,26,77,49,54,49,100,86,66,51,66,45,70,81,59,57,68,71,58,46,33,50,52,52,37,50,24,53,48,32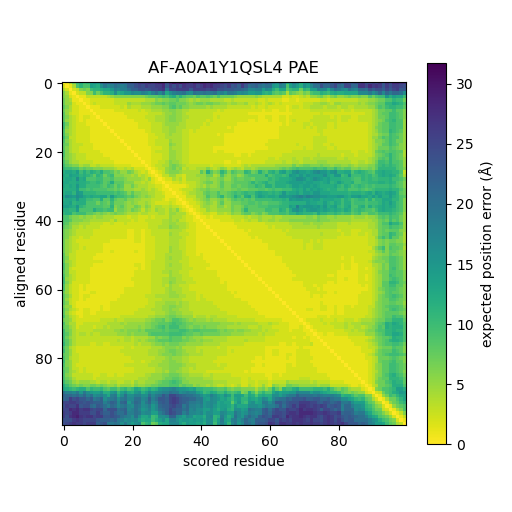,43,49,50,16,55,52,44,45,49,51,35,31,44,74,61,66,77,42,51,73,71,60,43,53,57,51,48,55,50,55,55,73,71,56,71,90,56,77,57,77,78,84,64,77,127

Sequence (100 aa):
MSGGHFQHAYSSAGNFAEDLKMELDTCNEPDEYGELHNQYEPATRAKLLEIANLAAHVSKLMREAEWLYSGDTGDESFMKRVAKIEADFQPTAAKSNGTC

Foldseek 3Di:
DPCFPVSLVLVVLLVVLVVLVVLLVQQPPQDPVRDRPDQDDLQVSLVSNLSSLVSNLVSQLVVLVRCCVVVVDDDVVSVVSNVVSVVPDDSDSDPCPDDD

Mean predicted aligned error: 6.07 Å

Radius of gyration: 17.18 Å; Cα contacts (8 Å, |Δi|>4): 93; chains: 1; bounding box: 41×26×46 Å